Protein AF-A0AAE3JL19-F1 (afdb_monomer_lite)

Secondary structure (DSSP, 8-state):
--GGG----EETTEEHHHHHHHHHHHHIIIIIS--TTHHHHHHHHHHHHHHHHHH-TTHHHHHHHHHH-------

pLDDT: mean 79.68, std 14.44, range [38.88, 95.25]

Organism: NCBI:txid156

Foldseek 3Di:
DDPPPPPAPADVQAGPVQVVVLVVVCCCCCPVVVNVVCVVVSVVSVVVRNVVCVVPVCVVVVVVVVVVPDPPPPD

InterPro domains:
  IPR007792 Type IV secretion system VirB3/TrbD-like [PF05101] (2-64)

Radius of gyration: 15.38 Å; chains: 1; bounding box: 47×21×35 Å

Structure (mmCIF, N/CA/C/O backbone):
data_AF-A0AAE3JL19-F1
#
_entry.id   AF-A0AAE3JL19-F1
#
loop_
_atom_site.group_PDB
_atom_site.id
_atom_site.type_symbol
_atom_site.label_atom_id
_atom_site.label_alt_id
_atom_site.label_comp_id
_atom_site.label_asym_id
_atom_site.label_entity_id
_atom_site.label_seq_id
_atom_site.pdbx_PDB_ins_code
_atom_site.Cartn_x
_atom_site.Cartn_y
_atom_site.Cartn_z
_atom_site.occupancy
_atom_site.B_iso_or_equiv
_atom_site.auth_seq_id
_atom_site.auth_comp_id
_atom_site.auth_asym_id
_atom_site.auth_atom_id
_atom_site.pdbx_PDB_model_num
ATOM 1 N N . MET A 1 1 ? 25.439 -9.270 -16.743 1.00 48.78 1 MET A N 1
ATOM 2 C CA . MET A 1 1 ? 24.079 -9.636 -16.284 1.00 48.78 1 MET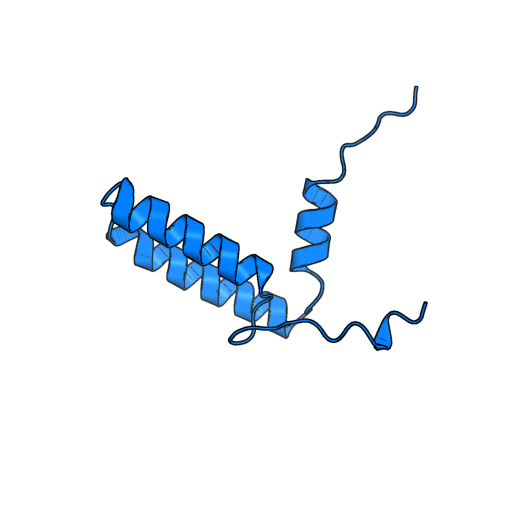 A CA 1
ATOM 3 C C . MET A 1 1 ? 23.081 -8.745 -17.018 1.00 48.78 1 MET A C 1
ATOM 5 O O . MET A 1 1 ? 23.053 -7.548 -16.759 1.00 48.78 1 MET A O 1
ATOM 9 N N . HIS A 1 2 ? 22.359 -9.264 -18.017 1.00 38.88 2 HIS A N 1
ATOM 10 C CA . HIS A 1 2 ? 21.408 -8.467 -18.802 1.00 38.88 2 HIS A CA 1
ATOM 11 C C . HIS A 1 2 ? 20.143 -8.169 -17.982 1.00 38.88 2 HIS A C 1
ATOM 13 O O . HIS A 1 2 ? 19.361 -9.064 -17.675 1.00 38.88 2 HIS A O 1
ATOM 19 N N . ARG A 1 3 ? 19.940 -6.883 -17.669 1.00 52.69 3 ARG A N 1
ATOM 20 C CA . ARG A 1 3 ? 18.793 -6.303 -16.941 1.00 52.69 3 ARG A CA 1
ATOM 21 C C . ARG A 1 3 ? 17.431 -6.544 -17.626 1.00 52.69 3 ARG A C 1
ATOM 23 O O . ARG A 1 3 ? 16.401 -6.218 -17.055 1.00 52.69 3 ARG A O 1
ATOM 30 N N . SER A 1 4 ? 17.417 -7.118 -18.833 1.00 47.16 4 SER A N 1
ATOM 31 C CA . SER A 1 4 ? 16.217 -7.388 -19.636 1.00 47.16 4 SER A CA 1
ATOM 32 C C . SER A 1 4 ? 15.425 -8.632 -19.214 1.00 47.16 4 SER A C 1
ATOM 34 O O . SER A 1 4 ? 14.313 -8.813 -19.699 1.00 47.16 4 SER A O 1
ATOM 36 N N . LEU A 1 5 ? 15.967 -9.480 -18.331 1.00 48.75 5 LEU A N 1
ATOM 37 C CA . LEU A 1 5 ? 15.335 -10.740 -17.903 1.00 48.75 5 LEU A CA 1
ATOM 38 C C . LEU A 1 5 ? 14.798 -10.722 -16.469 1.00 48.75 5 LEU A C 1
ATOM 40 O O . LEU A 1 5 ? 14.235 -11.717 -16.022 1.00 48.75 5 LEU A O 1
ATOM 44 N N . MET A 1 6 ? 14.947 -9.615 -15.740 1.00 54.12 6 MET A N 1
ATOM 45 C CA . MET A 1 6 ? 14.379 -9.492 -14.399 1.00 54.12 6 MET A CA 1
ATOM 46 C C . MET A 1 6 ? 12.887 -9.168 -14.537 1.00 54.12 6 MET A C 1
ATOM 48 O O . MET A 1 6 ? 12.449 -8.029 -14.396 1.00 54.12 6 MET A O 1
ATOM 52 N N . GLN A 1 7 ? 12.115 -10.178 -14.937 1.00 57.59 7 GLN A N 1
ATOM 53 C CA . GLN A 1 7 ? 10.667 -10.102 -15.034 1.00 57.59 7 GLN A CA 1
ATOM 54 C 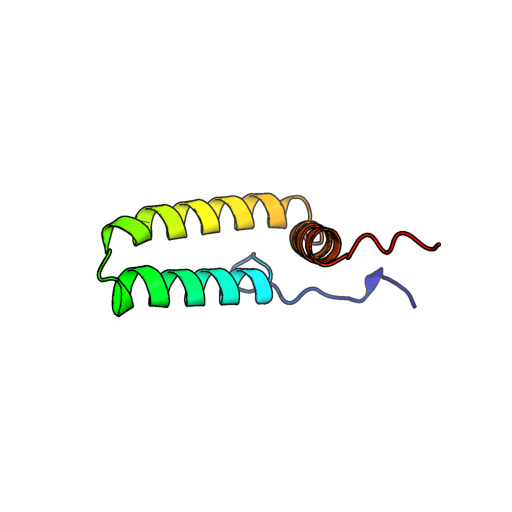C . GLN A 1 7 ? 10.141 -9.792 -13.633 1.00 57.59 7 GLN A C 1
ATOM 56 O O . GLN A 1 7 ? 10.318 -10.569 -12.699 1.00 57.59 7 GLN A O 1
ATOM 61 N N . ARG A 1 8 ? 9.598 -8.589 -13.462 1.00 66.25 8 ARG A N 1
ATOM 62 C CA . ARG A 1 8 ? 9.17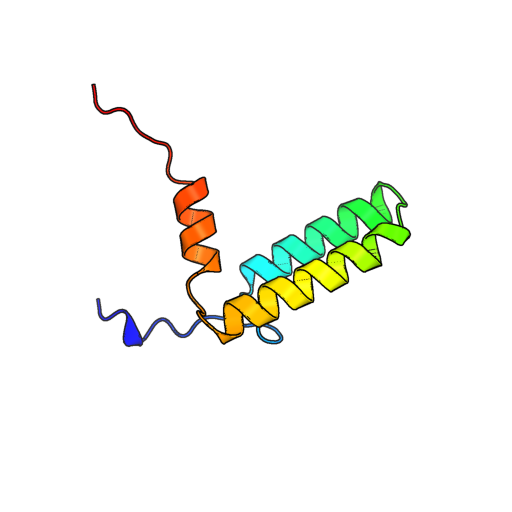2 -8.115 -12.151 1.00 66.25 8 ARG A CA 1
ATOM 63 C C . ARG A 1 8 ? 7.926 -8.859 -11.703 1.00 66.25 8 ARG A C 1
ATOM 65 O O . ARG A 1 8 ? 6.936 -8.883 -12.436 1.00 66.25 8 ARG A O 1
ATOM 72 N N . ASP A 1 9 ? 7.955 -9.357 -10.471 1.00 72.00 9 ASP A N 1
ATOM 73 C CA . ASP A 1 9 ? 6.774 -9.905 -9.813 1.00 72.00 9 ASP A CA 1
ATOM 74 C C . ASP A 1 9 ? 5.786 -8.781 -9.500 1.00 72.00 9 ASP A C 1
ATOM 76 O O . ASP A 1 9 ? 5.866 -8.066 -8.494 1.00 72.00 9 ASP A O 1
ATOM 80 N N . LEU A 1 10 ? 4.857 -8.599 -10.431 1.00 78.12 10 LEU A N 1
ATOM 81 C CA . LEU A 1 10 ? 3.739 -7.682 -10.319 1.00 78.12 10 LEU A CA 1
ATOM 82 C C . LEU A 1 10 ? 2.528 -8.456 -9.807 1.00 78.12 10 LEU A C 1
ATOM 84 O O . LEU A 1 10 ? 2.053 -9.386 -10.456 1.00 78.12 10 LEU A O 1
ATOM 88 N N . VAL A 1 11 ? 1.974 -8.024 -8.681 1.00 80.31 11 VAL A N 1
ATOM 89 C CA . VAL A 1 11 ? 0.726 -8.562 -8.139 1.00 80.31 11 VAL A CA 1
ATOM 90 C C . VAL A 1 11 ? -0.347 -7.488 -8.293 1.00 80.31 11 VAL A C 1
ATOM 92 O O . VAL A 1 11 ? -0.182 -6.353 -7.853 1.00 80.31 11 VAL A O 1
ATOM 95 N N . LEU A 1 12 ? -1.424 -7.813 -9.015 1.00 83.88 12 LEU A N 1
ATOM 96 C CA . LEU A 1 12 ? -2.497 -6.873 -9.391 1.00 83.88 12 LEU A CA 1
ATOM 97 C C . LEU A 1 12 ? -2.019 -5.577 -10.094 1.00 83.88 12 LEU A C 1
ATOM 99 O O . LEU A 1 12 ? -2.731 -4.571 -10.135 1.00 83.88 12 LEU A O 1
ATOM 103 N N . GLY A 1 13 ? -0.836 -5.602 -10.715 1.00 81.62 13 GLY A N 1
ATOM 104 C CA . GLY A 1 13 ? -0.277 -4.467 -11.459 1.00 81.62 13 GLY A CA 1
ATOM 105 C C . GLY A 1 13 ? 0.553 -3.485 -10.627 1.00 81.62 13 GLY A C 1
ATOM 106 O O . GLY A 1 13 ? 0.857 -2.402 -11.122 1.00 81.62 13 GLY A O 1
ATOM 107 N N . ILE A 1 14 ? 0.932 -3.854 -9.400 1.00 86.19 14 ILE A N 1
ATOM 108 C CA . ILE A 1 14 ? 1.946 -3.170 -8.582 1.00 86.19 14 ILE A CA 1
ATOM 109 C C . ILE A 1 14 ? 3.038 -4.166 -8.155 1.00 86.19 14 ILE A C 1
ATOM 111 O O . ILE A 1 14 ? 2.773 -5.368 -8.146 1.00 86.19 14 ILE A O 1
ATOM 115 N N . PRO A 1 15 ? 4.264 -3.724 -7.820 1.00 85.50 15 PRO A N 1
ATOM 116 C CA . PRO A 1 15 ? 5.299 -4.620 -7.305 1.00 85.50 15 PRO A CA 1
ATOM 117 C C . PRO A 1 15 ? 4.838 -5.355 -6.047 1.00 85.50 15 PRO A C 1
ATOM 119 O O . PRO A 1 15 ? 4.235 -4.743 -5.160 1.00 85.50 15 PRO A O 1
ATOM 122 N N . SER A 1 16 ? 5.179 -6.640 -5.948 1.00 85.56 16 SER A N 1
ATOM 123 C CA . SER A 1 16 ? 4.883 -7.499 -4.792 1.00 85.56 16 SER A CA 1
ATOM 124 C C . SER A 1 16 ? 5.298 -6.865 -3.456 1.00 85.56 16 SER A C 1
ATOM 126 O O . SER A 1 16 ? 4.503 -6.843 -2.517 1.00 85.56 16 SER A O 1
ATOM 128 N N . MET A 1 17 ? 6.484 -6.248 -3.392 1.00 82.88 17 MET A N 1
ATOM 129 C CA . MET A 1 17 ? 6.948 -5.499 -2.214 1.00 82.88 17 MET A CA 1
ATOM 130 C C . MET A 1 17 ? 6.040 -4.316 -1.858 1.00 82.88 17 MET A C 1
ATOM 132 O O . MET A 1 17 ? 5.663 -4.153 -0.699 1.00 82.88 17 MET A O 1
ATOM 136 N N . GLY A 1 18 ? 5.632 -3.512 -2.844 1.00 86.00 18 GLY A N 1
ATOM 137 C CA . GLY A 1 18 ? 4.712 -2.392 -2.615 1.00 86.00 18 GLY A CA 1
ATOM 138 C C . GLY A 1 18 ? 3.347 -2.862 -2.110 1.00 86.00 18 GLY A C 1
ATOM 139 O O . GLY A 1 18 ? 2.765 -2.252 -1.213 1.00 86.00 18 GLY A O 1
ATOM 140 N N . MET A 1 19 ? 2.865 -3.994 -2.626 1.00 88.81 19 MET A N 1
ATOM 141 C CA . MET A 1 19 ? 1.623 -4.610 -2.167 1.00 88.81 19 MET A CA 1
ATOM 142 C C . MET A 1 19 ? 1.719 -5.099 -0.718 1.00 88.81 19 MET A C 1
ATOM 144 O O . MET A 1 19 ? 0.797 -4.873 0.065 1.00 88.81 19 MET A O 1
ATOM 148 N N . LEU A 1 20 ? 2.840 -5.724 -0.350 1.00 90.62 20 LEU A N 1
ATOM 149 C CA . LEU A 1 20 ? 3.097 -6.189 1.012 1.00 90.62 20 LEU A CA 1
ATOM 150 C C . LEU A 1 20 ? 3.125 -5.011 1.994 1.00 90.62 20 LEU A C 1
ATOM 152 O O . LEU A 1 20 ? 2.475 -5.070 3.037 1.00 90.62 20 LEU A O 1
ATOM 156 N N . ILE A 1 21 ? 3.793 -3.911 1.631 1.00 90.94 21 ILE A N 1
ATOM 157 C CA . ILE A 1 21 ? 3.827 -2.680 2.437 1.00 90.94 21 ILE A CA 1
ATOM 158 C C . ILE A 1 21 ? 2.417 -2.107 2.624 1.00 90.94 21 ILE A C 1
ATOM 160 O O . ILE A 1 21 ? 2.034 -1.796 3.752 1.00 90.94 21 ILE A O 1
ATOM 164 N N . LEU A 1 22 ? 1.627 -2.001 1.548 1.00 92.06 22 LEU A N 1
ATOM 165 C CA . LEU A 1 22 ? 0.242 -1.518 1.624 1.00 92.06 22 LEU A CA 1
ATOM 166 C C . LEU A 1 22 ? -0.626 -2.400 2.523 1.00 92.06 22 LEU A C 1
ATOM 168 O O . LEU A 1 22 ? -1.429 -1.879 3.296 1.00 92.06 22 LEU A O 1
ATOM 172 N N . LEU A 1 23 ? -0.455 -3.721 2.449 1.00 93.12 23 LEU A N 1
ATOM 173 C CA . LEU A 1 23 ? -1.202 -4.666 3.273 1.00 93.12 23 LEU A CA 1
ATOM 174 C C . LEU A 1 23 ? -0.827 -4.533 4.751 1.00 93.12 23 LEU A C 1
ATOM 176 O O . LEU A 1 23 ? -1.720 -4.433 5.589 1.00 93.12 23 LEU A O 1
ATOM 180 N N . LEU A 1 24 ? 0.468 -4.466 5.077 1.00 94.75 24 LEU A N 1
ATOM 181 C CA . LEU A 1 24 ? 0.927 -4.267 6.455 1.00 94.75 24 LEU A CA 1
ATOM 182 C C . LEU A 1 24 ? 0.433 -2.939 7.032 1.00 94.75 24 LEU A C 1
ATOM 184 O O . LEU A 1 24 ? -0.095 -2.919 8.144 1.00 94.75 24 LEU A O 1
ATOM 188 N N . LEU A 1 25 ? 0.542 -1.846 6.269 1.00 94.31 25 LEU A N 1
ATOM 189 C CA . LEU A 1 25 ? 0.010 -0.541 6.667 1.00 94.31 25 LEU A CA 1
ATOM 190 C C . LEU A 1 25 ? -1.503 -0.590 6.880 1.00 94.31 25 LEU A C 1
ATOM 192 O O . LEU A 1 25 ? -1.997 -0.067 7.879 1.00 94.31 25 LEU A O 1
ATOM 196 N N . GLY A 1 26 ? -2.237 -1.235 5.973 1.00 93.38 26 GLY A N 1
ATOM 197 C CA . GLY A 1 26 ? -3.685 -1.392 6.077 1.00 93.38 26 GLY A CA 1
ATOM 198 C C . GLY A 1 26 ? -4.092 -2.173 7.324 1.00 93.38 26 GLY A C 1
ATOM 199 O O . GLY A 1 26 ? -4.915 -1.695 8.102 1.00 93.38 26 GLY A O 1
ATOM 200 N N . VAL A 1 27 ? -3.473 -3.330 7.572 1.00 94.69 27 VAL A N 1
ATOM 201 C CA . VAL A 1 27 ? -3.747 -4.150 8.764 1.00 94.69 27 VAL A CA 1
ATOM 202 C C . VAL A 1 27 ? -3.389 -3.388 10.039 1.00 94.69 27 VAL A C 1
ATOM 204 O O . VAL A 1 27 ? -4.204 -3.314 10.957 1.00 94.69 27 VAL A O 1
ATOM 207 N N . PHE A 1 28 ? -2.212 -2.765 10.099 1.00 95.25 28 PHE A N 1
ATOM 208 C CA . PHE A 1 28 ? -1.784 -2.005 11.271 1.00 95.25 28 PHE A CA 1
ATOM 209 C C . PHE A 1 28 ? -2.750 -0.851 11.583 1.00 95.25 28 PHE A C 1
ATOM 211 O O . PHE A 1 28 ? -3.256 -0.727 12.697 1.00 95.25 28 PHE A O 1
ATOM 218 N N . THR A 1 29 ? -3.079 -0.029 10.589 1.00 94.25 29 THR A N 1
ATOM 219 C CA . THR A 1 29 ? -3.921 1.159 10.802 1.00 94.25 29 THR A CA 1
ATOM 220 C C . THR A 1 29 ? -5.393 0.815 11.030 1.00 94.25 29 THR A C 1
ATOM 222 O O . THR A 1 29 ? -6.018 1.332 11.957 1.00 94.25 29 THR A O 1
ATOM 225 N N . MET A 1 30 ? -5.969 -0.084 10.233 1.00 93.69 30 MET A N 1
ATOM 226 C CA . MET A 1 30 ? -7.400 -0.385 10.319 1.00 93.69 30 MET A CA 1
ATOM 227 C C . MET A 1 30 ? -7.722 -1.370 11.444 1.00 93.69 30 MET A C 1
ATOM 229 O O . MET A 1 30 ? -8.755 -1.213 12.089 1.00 93.69 30 MET A O 1
ATOM 233 N N . TYR A 1 31 ? -6.863 -2.363 11.702 1.00 92.12 31 TYR A N 1
ATOM 234 C CA . TYR A 1 31 ? -7.145 -3.416 12.684 1.00 92.12 31 TYR A CA 1
ATOM 235 C C . TYR A 1 31 ? -6.550 -3.117 14.064 1.00 92.12 31 TYR A C 1
ATOM 237 O O . TYR A 1 31 ? -7.246 -3.254 15.069 1.00 92.12 31 TYR A O 1
ATOM 245 N N . ILE A 1 32 ? -5.290 -2.667 14.133 1.00 93.38 32 ILE A N 1
ATOM 246 C CA . ILE A 1 32 ? -4.622 -2.403 15.421 1.00 93.38 32 ILE A CA 1
ATOM 247 C C . ILE A 1 32 ? -5.043 -1.040 15.974 1.00 93.38 32 ILE A C 1
ATOM 249 O O . ILE A 1 32 ? -5.482 -0.952 17.119 1.00 93.38 32 ILE A O 1
ATOM 253 N N . LEU A 1 33 ? -4.979 0.013 15.153 1.00 94.69 33 LEU A N 1
ATOM 254 C CA . LEU A 1 33 ? -5.376 1.369 15.565 1.00 94.69 33 LEU A CA 1
ATOM 255 C C . LEU A 1 33 ? -6.889 1.629 15.446 1.00 94.69 33 LEU A C 1
ATOM 257 O O . LEU A 1 33 ? -7.361 2.694 15.837 1.00 94.69 33 LEU A O 1
ATOM 261 N N . LYS A 1 34 ? -7.660 0.659 14.928 1.00 92.81 34 LYS A N 1
ATOM 262 C CA . LYS A 1 34 ? -9.121 0.741 14.712 1.00 92.81 34 LYS A CA 1
ATOM 263 C C . LYS A 1 34 ? -9.560 1.943 13.867 1.00 92.81 34 LYS A C 1
ATOM 265 O O . LYS A 1 34 ? -10.674 2.449 14.007 1.00 92.81 34 LYS A O 1
ATOM 270 N N . GLN A 1 35 ? -8.693 2.415 12.976 1.00 92.19 35 GLN A N 1
ATOM 271 C CA . GLN A 1 35 ? -8.911 3.640 12.219 1.00 92.19 35 GLN A CA 1
ATOM 272 C C . GLN A 1 35 ? -9.459 3.310 10.829 1.00 92.19 35 GLN A C 1
ATOM 274 O O . GLN A 1 35 ? -8.774 3.397 9.817 1.00 92.19 35 GLN A O 1
ATOM 279 N N . TYR A 1 36 ? -10.726 2.902 10.766 1.00 89.31 36 TYR A N 1
ATOM 280 C CA . TYR A 1 36 ? -11.332 2.378 9.534 1.00 89.31 36 TYR A CA 1
ATOM 281 C C . TYR A 1 36 ? -11.381 3.389 8.374 1.00 89.31 36 TYR A C 1
ATOM 283 O O . TYR A 1 36 ? -11.307 2.997 7.212 1.00 89.31 36 TYR A O 1
ATOM 291 N N . TYR A 1 37 ? -11.421 4.694 8.660 1.00 91.19 37 TYR A N 1
ATOM 292 C CA . TYR A 1 37 ? -11.348 5.741 7.628 1.00 91.19 37 TYR A CA 1
ATOM 293 C C . TYR A 1 37 ? -10.027 5.719 6.841 1.00 91.19 37 TYR A C 1
ATOM 295 O O . TYR A 1 37 ? -9.973 6.189 5.704 1.00 91.19 37 TYR A O 1
ATOM 303 N N . PHE A 1 38 ? -8.973 5.116 7.404 1.00 90.81 38 PHE A N 1
ATOM 304 C CA . PHE A 1 38 ? -7.671 4.984 6.753 1.00 90.81 38 PHE A CA 1
ATOM 305 C C . PHE A 1 38 ? -7.713 4.076 5.514 1.00 90.81 38 PHE A C 1
ATOM 307 O O . PHE A 1 38 ? -6.849 4.181 4.645 1.00 90.81 38 PHE A O 1
ATOM 314 N N . GLY A 1 39 ? -8.759 3.253 5.361 1.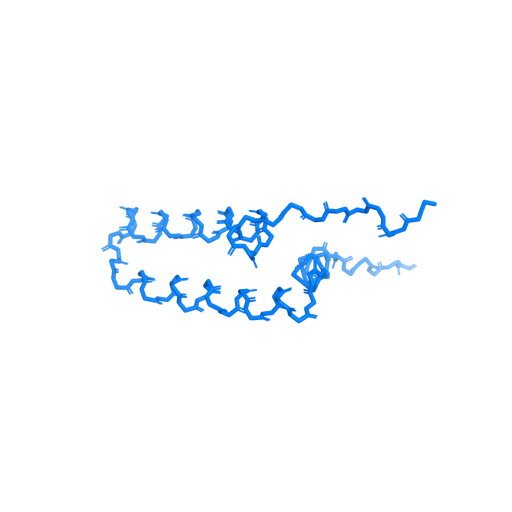00 91.44 39 GLY A N 1
ATOM 315 C CA . GLY A 1 39 ? -8.963 2.437 4.162 1.00 91.44 39 GLY A CA 1
ATOM 316 C C . GLY A 1 39 ? -9.053 3.261 2.874 1.00 91.44 39 GLY A C 1
ATOM 317 O O . GLY A 1 39 ? -8.531 2.842 1.843 1.00 91.44 39 GLY A O 1
ATOM 318 N N . VAL A 1 40 ? -9.628 4.469 2.935 1.00 94.31 40 VAL A N 1
ATOM 319 C CA . VAL A 1 40 ? -9.687 5.382 1.777 1.00 94.31 40 VAL A CA 1
ATOM 320 C C . VAL A 1 40 ? -8.282 5.834 1.369 1.00 94.31 40 VAL A C 1
ATOM 322 O O . VAL A 1 40 ? -7.963 5.883 0.182 1.00 94.31 40 VAL A O 1
ATOM 325 N N . ILE A 1 41 ? -7.419 6.103 2.350 1.00 93.44 41 ILE A N 1
ATOM 326 C CA . ILE A 1 41 ? -6.028 6.511 2.121 1.00 93.44 41 ILE A CA 1
ATOM 327 C C . ILE A 1 41 ? -5.237 5.353 1.506 1.00 93.44 41 ILE A C 1
ATOM 329 O O . ILE A 1 41 ? -4.539 5.548 0.513 1.00 93.44 41 ILE A O 1
ATOM 333 N N . ILE A 1 42 ? -5.396 4.135 2.032 1.00 92.50 42 ILE A N 1
ATOM 334 C CA . ILE A 1 42 ? -4.764 2.928 1.476 1.00 92.50 42 ILE A CA 1
ATOM 335 C C . ILE A 1 42 ? -5.199 2.699 0.021 1.00 92.50 42 ILE A C 1
ATOM 337 O O . ILE A 1 42 ? -4.358 2.429 -0.837 1.00 92.50 42 ILE A O 1
ATOM 341 N N . ALA A 1 43 ? -6.489 2.862 -0.286 1.00 93.06 43 ALA A N 1
ATOM 342 C CA . ALA A 1 43 ? -6.998 2.733 -1.650 1.00 93.06 43 ALA A CA 1
ATOM 343 C C . ALA A 1 43 ? -6.408 3.797 -2.594 1.00 93.06 43 ALA A C 1
ATOM 345 O O . ALA A 1 43 ? -6.006 3.475 -3.715 1.00 93.06 43 ALA A O 1
ATOM 346 N N . ALA A 1 44 ? -6.299 5.050 -2.142 1.00 94.56 44 ALA A N 1
ATOM 347 C CA . ALA A 1 44 ? -5.669 6.119 -2.915 1.00 94.56 44 ALA A CA 1
ATOM 348 C C . ALA A 1 44 ? -4.177 5.837 -3.177 1.00 94.56 44 ALA A C 1
ATOM 350 O O . ALA A 1 44 ? -3.713 5.983 -4.311 1.00 94.56 44 ALA A O 1
ATOM 351 N N . LEU A 1 45 ? -3.443 5.362 -2.165 1.00 91.69 45 LEU A N 1
ATOM 352 C CA . LEU A 1 45 ? -2.036 4.968 -2.301 1.00 91.69 45 LEU A CA 1
ATOM 353 C C . LEU A 1 45 ? -1.860 3.796 -3.272 1.00 91.69 45 LEU A C 1
ATOM 355 O O . LEU A 1 45 ? -0.947 3.819 -4.098 1.00 91.69 45 LEU A O 1
ATOM 359 N N . TYR A 1 46 ? -2.759 2.810 -3.236 1.00 91.44 46 TYR A N 1
ATOM 360 C CA . TYR A 1 46 ? -2.774 1.717 -4.208 1.00 91.44 46 TYR A CA 1
ATOM 361 C C . TYR A 1 46 ? -2.939 2.232 -5.644 1.00 91.44 46 TYR A C 1
ATOM 363 O O . TYR A 1 46 ? -2.180 1.841 -6.534 1.00 91.44 46 TYR A O 1
ATOM 371 N N . ILE A 1 47 ? -3.892 3.142 -5.883 1.00 92.38 47 ILE A N 1
ATOM 372 C CA . ILE A 1 47 ? -4.104 3.735 -7.213 1.00 92.38 47 ILE A CA 1
ATOM 373 C C . ILE A 1 47 ? -2.857 4.502 -7.663 1.00 92.38 47 ILE A C 1
ATOM 375 O O . ILE A 1 47 ? -2.414 4.320 -8.799 1.00 92.38 47 ILE A O 1
ATOM 379 N N . ALA A 1 48 ? -2.258 5.307 -6.782 1.00 90.06 48 ALA A N 1
ATOM 380 C CA . ALA A 1 48 ? -1.030 6.038 -7.083 1.00 90.06 48 ALA A CA 1
ATOM 381 C C . ALA A 1 48 ? 0.115 5.085 -7.468 1.00 90.06 48 ALA A C 1
ATOM 383 O O . ALA A 1 48 ? 0.708 5.241 -8.539 1.00 90.06 48 ALA A O 1
ATOM 384 N N . MET A 1 49 ? 0.359 4.038 -6.670 1.00 87.12 49 MET A N 1
ATOM 385 C CA . MET A 1 49 ? 1.365 3.013 -6.979 1.00 87.12 49 MET A CA 1
ATOM 386 C C . MET A 1 49 ? 1.087 2.306 -8.305 1.00 87.12 49 MET A C 1
ATOM 388 O O . MET A 1 49 ? 2.020 2.047 -9.069 1.00 87.12 49 MET A O 1
ATOM 392 N N . ARG A 1 50 ? -0.181 2.014 -8.613 1.00 87.56 50 ARG A N 1
ATOM 393 C CA . ARG A 1 50 ? -0.582 1.371 -9.871 1.00 87.56 50 ARG A CA 1
ATOM 394 C C . ARG A 1 50 ? -0.318 2.267 -11.077 1.00 87.56 50 ARG A C 1
ATOM 396 O O . ARG A 1 50 ? 0.183 1.787 -12.091 1.00 87.56 50 ARG A O 1
ATOM 403 N N . ILE A 1 51 ? -0.604 3.565 -10.969 1.00 88.25 51 ILE A N 1
ATOM 404 C CA . ILE A 1 51 ? -0.311 4.545 -12.028 1.00 88.25 51 ILE A CA 1
ATOM 405 C C . ILE A 1 51 ? 1.201 4.671 -12.239 1.00 88.25 51 ILE A C 1
ATOM 407 O O . ILE A 1 51 ? 1.657 4.657 -13.382 1.00 88.25 51 ILE A O 1
ATOM 411 N N . MET A 1 52 ? 1.975 4.765 -11.155 1.00 83.50 52 MET A N 1
ATOM 412 C CA . MET A 1 52 ? 3.436 4.869 -11.220 1.00 83.50 52 MET A CA 1
ATOM 413 C C . MET A 1 52 ? 4.052 3.610 -11.833 1.00 83.50 52 MET A C 1
ATOM 415 O O . MET A 1 52 ? 4.832 3.710 -12.774 1.00 83.50 52 MET A O 1
ATOM 419 N N . THR A 1 53 ? 3.613 2.432 -11.389 1.00 83.25 53 THR A N 1
ATOM 420 C CA . THR A 1 53 ? 4.088 1.137 -11.898 1.00 83.25 53 THR A CA 1
ATOM 421 C C . THR A 1 53 ? 3.751 0.927 -13.371 1.00 83.25 53 THR A C 1
ATOM 423 O O . THR A 1 53 ? 4.545 0.345 -14.104 1.00 83.25 53 THR A O 1
ATOM 426 N N . LYS A 1 54 ? 2.594 1.421 -13.830 1.00 79.50 54 LYS A N 1
ATOM 427 C CA . LYS A 1 54 ? 2.215 1.357 -15.246 1.00 79.50 54 LYS A CA 1
ATOM 428 C C . LYS A 1 54 ? 3.143 2.192 -16.137 1.00 79.50 54 LYS A C 1
ATOM 430 O O . LYS A 1 54 ? 3.322 1.838 -17.298 1.00 79.50 54 LYS A O 1
ATOM 435 N N 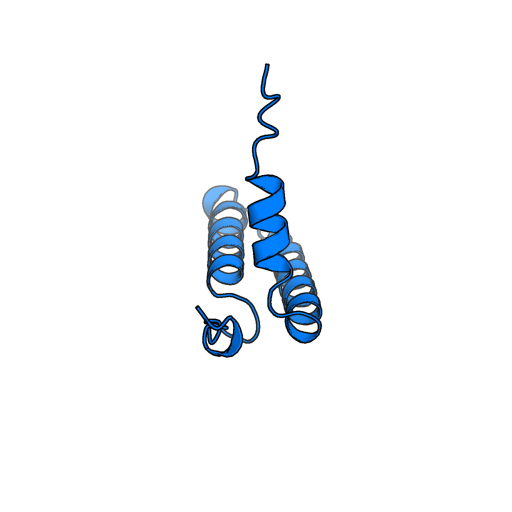. LYS A 1 55 ? 3.689 3.300 -15.623 1.00 77.31 55 LYS A N 1
ATOM 436 C CA . LYS A 1 55 ? 4.626 4.165 -16.358 1.00 77.31 55 LYS A CA 1
ATOM 437 C C . LYS A 1 55 ? 6.051 3.635 -16.300 1.00 77.31 55 LYS A C 1
ATOM 439 O O . LYS A 1 55 ? 6.718 3.591 -17.326 1.00 77.31 55 LYS A O 1
ATOM 444 N N . ASP A 1 56 ? 6.492 3.248 -15.111 1.00 73.94 56 ASP A N 1
ATOM 445 C CA . ASP A 1 56 ? 7.822 2.708 -14.886 1.00 73.94 56 ASP A CA 1
ATOM 446 C C . ASP A 1 56 ? 7.765 1.611 -13.809 1.00 73.94 56 ASP A C 1
ATOM 448 O O . ASP A 1 56 ? 7.621 1.892 -12.609 1.00 73.94 56 ASP A O 1
ATOM 452 N N . PRO A 1 57 ? 7.888 0.339 -14.217 1.00 71.62 57 PRO A N 1
ATOM 453 C CA . PRO A 1 57 ? 7.903 -0.784 -13.310 1.00 71.62 57 PRO A CA 1
ATOM 454 C C . PRO A 1 57 ? 9.246 -0.939 -12.588 1.00 71.62 57 PRO A C 1
ATOM 456 O O . PRO A 1 57 ? 9.484 -2.001 -12.063 1.00 71.62 57 PRO A O 1
ATOM 459 N N . TYR A 1 58 ? 10.141 0.038 -12.509 1.00 71.06 58 TYR A N 1
ATOM 460 C CA . TYR A 1 58 ? 11.328 -0.037 -11.635 1.00 71.06 58 TYR A CA 1
ATOM 461 C C . TYR A 1 58 ? 11.394 1.119 -10.642 1.00 71.06 58 TYR A C 1
ATOM 463 O O . TYR A 1 58 ? 12.096 1.043 -9.638 1.00 71.06 58 TYR A O 1
ATOM 471 N N . LEU A 1 59 ? 10.587 2.154 -10.862 1.00 71.62 59 LEU A N 1
ATOM 472 C CA . LEU A 1 59 ? 10.629 3.404 -10.116 1.00 71.62 59 LEU A CA 1
ATOM 473 C C . LEU A 1 59 ?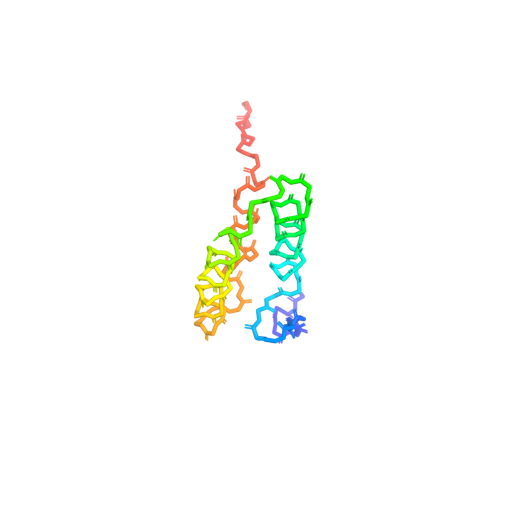 10.423 3.217 -8.606 1.00 71.62 59 LEU A C 1
ATOM 475 O O . LEU A 1 59 ? 11.127 3.831 -7.818 1.00 71.62 59 LEU A O 1
ATOM 479 N N . ILE A 1 60 ? 9.510 2.335 -8.187 1.00 71.50 60 ILE A N 1
ATOM 480 C CA . ILE A 1 60 ? 9.284 2.055 -6.757 1.00 71.50 60 ILE A CA 1
ATOM 481 C C . ILE A 1 60 ? 10.527 1.447 -6.089 1.00 71.50 60 ILE A C 1
ATOM 483 O O . ILE A 1 60 ? 10.869 1.855 -4.986 1.00 71.50 60 ILE A O 1
ATOM 487 N N . ASP A 1 61 ? 11.221 0.522 -6.754 1.00 69.44 61 ASP A N 1
ATOM 488 C CA . ASP A 1 61 ? 12.434 -0.090 -6.200 1.00 69.44 61 ASP A CA 1
ATOM 489 C C . ASP A 1 61 ? 13.579 0.914 -6.157 1.00 69.44 61 ASP A C 1
ATOM 491 O O . ASP A 1 61 ? 14.267 0.990 -5.150 1.00 69.44 61 ASP A O 1
ATOM 495 N N . ILE A 1 62 ? 13.720 1.748 -7.192 1.00 71.62 62 ILE A N 1
ATOM 496 C CA . ILE A 1 62 ? 14.714 2.828 -7.215 1.00 71.62 62 ILE A CA 1
ATOM 497 C C . ILE A 1 62 ? 14.467 3.810 -6.069 1.00 71.62 62 ILE A C 1
ATOM 499 O O . ILE A 1 62 ? 15.411 4.222 -5.411 1.00 71.62 62 ILE A O 1
ATOM 503 N N . LEU A 1 63 ? 13.212 4.176 -5.795 1.00 73.88 63 LEU A N 1
ATOM 504 C CA . LEU A 1 63 ? 12.890 5.051 -4.666 1.00 73.88 63 LEU A CA 1
ATOM 505 C C . LEU A 1 63 ? 13.219 4.390 -3.324 1.00 73.88 63 LEU A C 1
ATOM 507 O O . LEU A 1 63 ? 13.767 5.046 -2.444 1.00 73.88 63 LEU A O 1
ATOM 511 N N . ILE A 1 64 ? 12.909 3.102 -3.166 1.00 72.81 64 ILE A N 1
ATOM 512 C CA . ILE A 1 64 ? 13.232 2.350 -1.946 1.00 72.81 64 ILE A CA 1
ATOM 513 C C . ILE A 1 64 ? 14.749 2.221 -1.778 1.00 72.81 64 ILE A C 1
ATOM 515 O O . ILE A 1 64 ? 15.263 2.416 -0.680 1.00 72.81 64 ILE A O 1
ATOM 519 N N . GLU A 1 65 ? 15.471 1.911 -2.851 1.00 77.25 65 GLU A N 1
ATOM 520 C CA . GLU A 1 65 ? 16.928 1.807 -2.869 1.00 77.25 65 GLU A CA 1
ATOM 521 C C . GLU A 1 65 ? 17.576 3.160 -2.579 1.00 77.25 65 GLU A C 1
ATOM 523 O O . GLU A 1 65 ? 18.495 3.225 -1.772 1.00 77.25 65 GLU A O 1
ATOM 528 N N . HIS A 1 66 ? 17.046 4.246 -3.142 1.00 76.19 66 HIS A N 1
ATOM 529 C CA . HIS A 1 66 ? 17.524 5.601 -2.889 1.00 76.19 66 HIS A CA 1
ATOM 530 C C . HIS A 1 66 ? 17.289 6.043 -1.439 1.00 76.19 66 HIS A C 1
ATOM 532 O O . HIS A 1 66 ? 18.173 6.629 -0.830 1.00 76.19 66 HIS A O 1
ATOM 538 N N . VAL A 1 67 ? 16.136 5.712 -0.844 1.00 76.81 67 VAL A N 1
ATOM 539 C CA . VAL A 1 67 ? 15.875 5.973 0.585 1.00 76.81 67 VAL A CA 1
ATOM 540 C C . VAL A 1 67 ? 16.767 5.113 1.489 1.00 76.81 67 VAL A C 1
ATOM 542 O O . VAL A 1 67 ? 17.168 5.557 2.563 1.00 76.81 67 VAL A O 1
ATOM 545 N N . ASN A 1 68 ? 17.076 3.882 1.075 1.00 74.88 68 ASN A N 1
ATOM 546 C CA . ASN A 1 68 ? 17.932 2.965 1.832 1.00 74.88 68 ASN A CA 1
ATOM 547 C C . ASN A 1 68 ? 19.433 3.172 1.583 1.00 74.88 68 ASN A C 1
ATOM 549 O O . ASN A 1 68 ? 20.248 2.638 2.345 1.00 74.88 68 ASN A O 1
ATOM 553 N N . GLN A 1 69 ? 19.816 3.934 0.557 1.00 72.69 69 GLN A N 1
ATOM 554 C CA . GLN A 1 69 ? 21.184 4.389 0.368 1.00 72.69 69 GLN A CA 1
ATOM 555 C C . GLN A 1 69 ? 21.517 5.341 1.511 1.00 72.69 69 GLN A C 1
ATOM 557 O O . GLN A 1 69 ? 21.155 6.513 1.525 1.00 72.69 69 GLN A O 1
ATOM 562 N N . LYS A 1 70 ? 22.217 4.806 2.510 1.00 61.75 70 LYS A N 1
ATOM 563 C CA . LYS A 1 70 ? 22.913 5.635 3.482 1.00 61.75 70 LYS A CA 1
ATOM 564 C C . LYS A 1 70 ? 23.955 6.417 2.697 1.00 61.75 70 LYS A C 1
ATOM 566 O O . LYS A 1 70 ? 24.829 5.798 2.089 1.00 61.75 70 LYS A O 1
ATOM 571 N N . ASP A 1 71 ? 23.858 7.742 2.715 1.00 61.56 71 ASP A N 1
ATOM 572 C CA . ASP A 1 71 ? 24.951 8.622 2.317 1.00 61.56 71 ASP A CA 1
ATOM 573 C C . ASP A 1 71 ? 26.143 8.315 3.229 1.00 61.56 71 ASP A C 1
ATOM 575 O O . ASP A 1 71 ? 26.318 8.890 4.305 1.00 61.56 71 ASP A O 1
ATOM 579 N N . TYR A 1 72 ? 26.947 7.328 2.842 1.00 56.47 72 TYR A N 1
ATOM 580 C CA . TYR A 1 72 ? 28.260 7.141 3.418 1.00 56.47 72 TYR A CA 1
ATOM 581 C C . TYR A 1 72 ? 29.085 8.324 2.925 1.00 56.47 72 TYR A C 1
ATOM 583 O O . TYR A 1 72 ? 29.595 8.321 1.806 1.00 56.47 72 TYR A O 1
ATOM 591 N N . LEU A 1 73 ? 29.184 9.352 3.768 1.00 60.44 73 LEU A N 1
ATOM 592 C CA . LEU A 1 73 ? 30.282 10.305 3.725 1.00 60.44 73 LEU A CA 1
ATOM 593 C C . LEU A 1 73 ? 31.557 9.478 3.907 1.00 60.44 73 LEU A C 1
ATOM 595 O O . LEU A 1 73 ? 31.928 9.119 5.024 1.00 60.44 73 LEU A O 1
ATOM 599 N N . VAL A 1 74 ? 32.153 9.066 2.790 1.00 55.06 74 VAL A N 1
ATOM 600 C CA . VAL A 1 74 ? 33.502 8.510 2.779 1.00 55.06 74 VAL A CA 1
ATOM 601 C C . VAL A 1 74 ? 34.406 9.606 3.365 1.00 55.06 74 VAL A C 1
ATOM 603 O O . VAL A 1 74 ? 34.328 10.733 2.868 1.00 55.06 74 VAL A O 1
ATOM 606 N N . PRO A 1 75 ? 35.155 9.334 4.450 1.00 55.25 75 PRO A N 1
ATOM 607 C CA . PRO A 1 75 ? 36.027 10.326 5.075 1.00 55.25 75 PRO A CA 1
ATOM 608 C C . PRO A 1 75 ? 37.163 10.769 4.148 1.00 55.25 75 PRO A C 1
ATOM 610 O O . PRO A 1 75 ? 37.584 9.958 3.288 1.00 55.25 75 PRO A O 1
#

Sequence (75 aa):
MHRSLMQRDLVLGIPSMGMLILLLLGVFTMYILKQYYFGVIIAALYIAMRIMTKKDPYLIDILIEHVNQKDYLVP